Protein AF-A0A259PP44-F1 (afdb_monomer_lite)

Foldseek 3Di:
DDPPDDPPPDPDPPDPDPCPVPDPLVVLLVCLLCLLVVNDDPVVNVSSVVCCVVDVVSVVSSVVNNVVVVVVCVVDPDDDDPVVVVVVVVVCVVVPDDPDD

Sequence (101 aa):
MTHLQPDDEARPELDQQPHVEDDPCAAAVERLWSYVDHELEVSEADELREHLAECTPCLEEYGIDVVLKTVVRRGCQESAPETLRVRIHQALLRGGAEPQA

Secondary structure (DSSP, 8-state):
--------------------TT-HHHHHHHHHHHHHHT-S-HHHHHHHHHHHHH-HHHHHHHHHHHHHHHHHHHHS--PPPHHHHHHHHHHHHHS-PPP--

Radius of gyration: 21.09 Å; chains: 1; bounding box: 44×36×63 Å

Structure (mmCIF, N/CA/C/O backbone):
data_AF-A0A259PP44-F1
#
_entry.id   AF-A0A259PP44-F1
#
loop_
_atom_site.group_PDB
_atom_site.id
_atom_site.type_symbol
_atom_site.label_atom_id
_atom_site.label_alt_id
_atom_site.label_comp_id
_atom_site.label_asym_id
_atom_site.label_entity_id
_atom_site.label_seq_id
_atom_site.pdbx_PDB_ins_code
_atom_site.Cartn_x
_atom_site.Cartn_y
_atom_site.Cartn_z
_atom_site.occupancy
_atom_site.B_iso_or_equiv
_atom_site.auth_seq_id
_atom_site.auth_comp_id
_atom_site.auth_asym_id
_atom_site.auth_atom_id
_atom_site.pdbx_PDB_model_num
ATOM 1 N N . MET A 1 1 ? 23.952 -2.424 46.224 1.00 43.28 1 MET A N 1
ATOM 2 C CA . MET A 1 1 ? 22.608 -3.027 46.129 1.00 43.28 1 MET A CA 1
ATOM 3 C C . MET A 1 1 ? 21.863 -2.223 45.080 1.00 43.28 1 MET A C 1
ATOM 5 O O . MET A 1 1 ? 21.638 -1.044 45.293 1.00 43.28 1 MET A O 1
ATOM 9 N N . THR A 1 2 ? 21.720 -2.848 43.912 1.00 45.59 2 THR A N 1
ATOM 10 C CA . THR A 1 2 ? 21.157 -2.384 42.630 1.00 45.59 2 THR A CA 1
ATOM 11 C C . THR A 1 2 ? 21.483 -0.951 42.209 1.00 45.59 2 THR A C 1
ATOM 13 O O . THR A 1 2 ? 20.665 -0.043 42.299 1.00 45.59 2 THR A O 1
ATOM 16 N N . HIS A 1 3 ? 22.694 -0.780 41.680 1.00 57.06 3 HIS A N 1
ATOM 17 C CA . HIS A 1 3 ? 22.989 0.306 40.754 1.00 57.06 3 HIS A CA 1
ATOM 18 C C . HIS A 1 3 ? 22.340 -0.077 39.414 1.00 57.06 3 HIS A C 1
ATOM 20 O O . HIS A 1 3 ? 22.898 -0.881 38.674 1.00 57.06 3 HIS A O 1
ATOM 26 N N . LEU A 1 4 ? 21.124 0.406 39.152 1.00 52.66 4 LEU A N 1
ATOM 27 C CA . LEU A 1 4 ? 20.496 0.284 37.837 1.00 52.66 4 LEU A CA 1
ATOM 28 C C . LEU A 1 4 ? 21.215 1.291 36.930 1.00 52.66 4 LEU A C 1
ATOM 30 O O . LEU A 1 4 ? 20.955 2.492 36.993 1.00 52.66 4 LEU A O 1
ATOM 34 N N . GLN A 1 5 ? 22.235 0.825 36.208 1.00 48.50 5 GLN A N 1
ATOM 35 C CA . GLN A 1 5 ? 22.791 1.586 35.093 1.00 48.50 5 GLN A CA 1
ATOM 36 C C . GLN A 1 5 ? 21.703 1.713 34.015 1.00 48.50 5 GLN A C 1
ATOM 38 O O . GLN A 1 5 ? 20.907 0.788 33.868 1.00 48.50 5 GLN A O 1
ATOM 43 N N . PRO A 1 6 ? 21.624 2.867 33.336 1.00 43.84 6 PRO A N 1
ATOM 44 C CA . PRO A 1 6 ? 20.572 3.157 32.374 1.00 43.84 6 PRO A CA 1
ATOM 45 C C . PRO A 1 6 ? 20.662 2.183 31.199 1.00 43.84 6 PRO A C 1
ATOM 47 O O . PRO A 1 6 ? 21.751 1.968 30.668 1.00 43.84 6 PRO A O 1
ATOM 50 N N . ASP A 1 7 ? 19.519 1.638 30.789 1.00 47.44 7 ASP A N 1
ATOM 51 C CA . ASP A 1 7 ? 19.326 0.934 29.519 1.00 47.44 7 ASP A CA 1
ATOM 52 C C . ASP A 1 7 ? 19.426 1.939 28.345 1.00 47.44 7 ASP A C 1
ATOM 54 O O . ASP A 1 7 ? 18.467 2.195 27.623 1.00 47.44 7 ASP A O 1
ATOM 58 N N . ASP A 1 8 ? 20.601 2.555 28.198 1.00 50.38 8 ASP A N 1
ATOM 59 C CA . ASP A 1 8 ? 21.039 3.375 27.058 1.00 50.38 8 ASP A CA 1
ATOM 60 C C . ASP A 1 8 ? 21.844 2.494 26.077 1.00 50.38 8 ASP A C 1
ATOM 62 O O . ASP A 1 8 ? 22.819 2.907 25.454 1.00 50.38 8 ASP A O 1
ATOM 66 N N . GLU A 1 9 ? 21.468 1.216 25.970 1.00 44.91 9 GLU A N 1
ATOM 67 C CA . GLU A 1 9 ? 21.982 0.313 24.944 1.00 44.91 9 GLU A CA 1
ATOM 68 C C . GLU A 1 9 ? 21.154 0.521 23.676 1.00 44.91 9 GLU A C 1
ATOM 70 O O . GLU A 1 9 ? 20.126 -0.115 23.460 1.00 44.91 9 GLU A O 1
ATOM 75 N N . ALA A 1 10 ? 21.600 1.513 22.898 1.00 52.25 10 ALA A N 1
ATOM 76 C CA . ALA A 1 10 ? 21.427 1.667 21.459 1.00 52.25 10 ALA A CA 1
ATOM 77 C C . ALA A 1 10 ? 20.1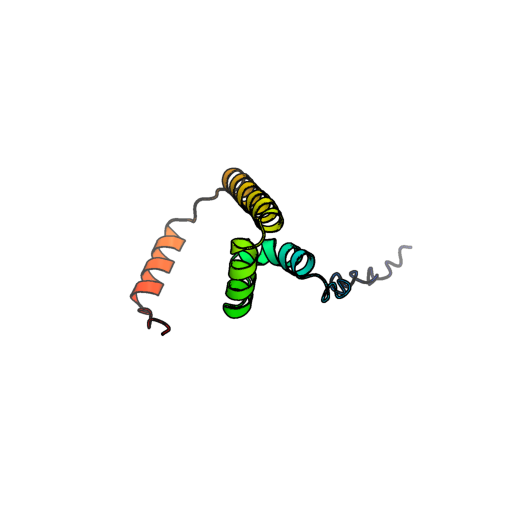78 0.985 20.876 1.00 52.25 10 ALA A C 1
ATOM 79 O O . ALA A 1 10 ? 20.197 -0.196 20.522 1.00 52.25 10 ALA A O 1
ATOM 80 N N . ARG A 1 11 ? 19.106 1.766 20.669 1.00 51.84 11 ARG A N 1
ATOM 81 C CA . ARG A 1 11 ? 18.108 1.402 19.654 1.00 51.84 11 ARG A CA 1
ATOM 82 C C . ARG A 1 11 ? 18.893 1.088 18.376 1.00 51.84 11 ARG A C 1
ATOM 84 O O . ARG A 1 11 ? 19.614 1.980 17.930 1.00 51.84 11 ARG A O 1
ATOM 91 N N . PRO A 1 12 ? 18.804 -0.125 17.808 1.00 48.94 12 PRO A N 1
ATOM 92 C CA . PRO A 1 12 ? 19.469 -0.388 16.547 1.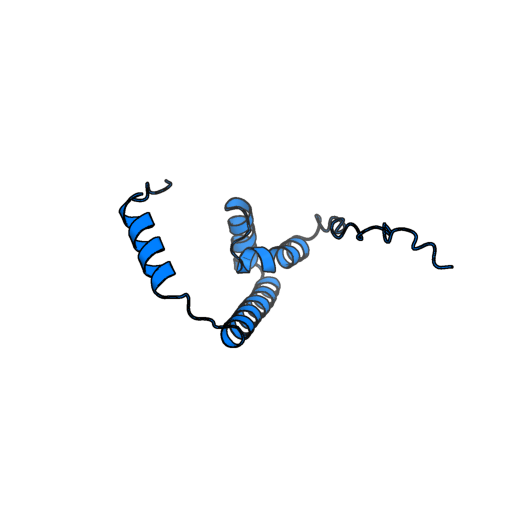00 48.94 12 PRO A CA 1
ATOM 93 C C . PRO A 1 12 ? 18.897 0.614 15.545 1.00 48.94 12 PRO A C 1
ATOM 95 O O . PRO A 1 12 ? 17.675 0.741 15.422 1.00 48.94 12 PRO A O 1
ATOM 98 N N . GLU A 1 13 ? 19.777 1.389 14.916 1.00 48.53 13 GLU A N 1
ATOM 99 C CA . GLU A 1 13 ? 19.439 2.236 13.778 1.00 48.53 13 GLU A CA 1
ATOM 100 C C . GLU A 1 13 ? 18.882 1.303 12.698 1.00 48.53 13 GLU A C 1
ATOM 102 O O . GLU A 1 13 ? 19.623 0.625 11.995 1.00 48.53 13 GLU A O 1
ATOM 107 N N . LEU A 1 14 ? 17.556 1.182 12.644 1.00 56.53 14 LEU A N 1
ATOM 108 C CA . LEU A 1 14 ? 16.825 0.256 11.776 1.00 56.53 14 LEU A CA 1
ATOM 109 C C . LEU A 1 14 ? 16.809 0.697 10.307 1.00 56.53 14 LEU A C 1
ATOM 111 O O . LEU A 1 14 ? 15.945 0.258 9.561 1.00 56.53 14 LEU A O 1
ATOM 115 N N . ASP A 1 15 ? 17.728 1.563 9.888 1.00 53.28 15 ASP A N 1
ATOM 116 C CA . ASP A 1 15 ? 17.616 2.203 8.583 1.00 53.28 15 ASP A CA 1
ATOM 117 C C . ASP A 1 15 ? 18.968 2.526 7.951 1.00 53.28 15 ASP A C 1
ATOM 119 O O . ASP A 1 15 ? 19.330 3.668 7.686 1.00 53.28 15 ASP A O 1
ATOM 123 N N . GLN A 1 16 ? 19.755 1.478 7.735 1.00 51.06 16 GLN A N 1
ATOM 124 C CA . GLN A 1 16 ? 20.754 1.480 6.671 1.00 51.06 16 GLN A CA 1
ATOM 125 C C . GLN A 1 16 ? 20.522 0.217 5.851 1.00 51.06 16 GLN A C 1
ATOM 127 O O . GLN A 1 16 ? 21.303 -0.737 5.902 1.00 51.06 16 GLN A O 1
ATOM 132 N N . GLN A 1 17 ? 19.376 0.174 5.165 1.00 55.94 17 GLN A N 1
ATOM 133 C CA . GLN A 1 17 ? 19.148 -0.845 4.151 1.00 55.94 17 GLN A CA 1
ATOM 134 C C . GLN A 1 17 ? 20.220 -0.657 3.064 1.00 55.94 17 GLN A C 1
ATOM 136 O O . GLN A 1 17 ? 20.410 0.460 2.579 1.00 55.94 17 GLN A O 1
ATOM 141 N N . PRO A 1 18 ? 21.006 -1.699 2.744 1.00 49.88 18 PRO A N 1
ATOM 142 C CA . PRO A 1 18 ? 22.067 -1.593 1.757 1.00 49.88 18 PRO A CA 1
ATOM 143 C C . PRO A 1 18 ? 21.438 -1.204 0.422 1.00 49.88 18 PRO A C 1
ATOM 145 O O . PRO A 1 18 ? 20.488 -1.846 -0.003 1.00 49.88 18 PRO A O 1
ATOM 148 N N . HIS A 1 19 ? 21.967 -0.159 -0.210 1.00 51.00 19 HIS A N 1
ATOM 149 C CA . HIS A 1 19 ? 21.514 0.376 -1.491 1.00 51.00 19 HIS A CA 1
ATOM 150 C C . HIS A 1 19 ? 21.434 -0.727 -2.563 1.00 51.00 19 HIS A C 1
ATOM 152 O O . HIS A 1 19 ? 22.421 -1.012 -3.243 1.00 51.00 19 HIS A O 1
ATOM 158 N N . VAL A 1 20 ? 20.262 -1.352 -2.727 1.00 54.47 20 VAL A N 1
ATOM 159 C CA . VAL A 1 20 ? 19.936 -2.253 -3.845 1.00 54.47 20 VAL A CA 1
ATOM 160 C C . VAL A 1 20 ? 19.545 -1.409 -5.066 1.00 54.47 20 VAL A C 1
ATOM 162 O O . VAL A 1 20 ? 18.538 -1.639 -5.724 1.00 54.47 20 VAL A O 1
ATOM 165 N N . GLU A 1 21 ? 20.318 -0.360 -5.350 1.00 55.34 21 GLU A N 1
ATOM 166 C CA . GLU A 1 21 ? 19.957 0.653 -6.352 1.00 55.34 21 GLU A CA 1
ATOM 167 C C . GLU A 1 21 ? 20.151 0.164 -7.798 1.00 55.34 21 GLU A C 1
ATOM 169 O O . GLU A 1 21 ? 19.661 0.797 -8.730 1.00 55.34 21 GLU A O 1
ATOM 174 N N . ASP A 1 22 ? 20.806 -0.986 -7.996 1.00 66.50 22 ASP A N 1
ATOM 175 C CA . ASP A 1 22 ? 21.118 -1.520 -9.327 1.00 66.50 22 ASP A CA 1
ATOM 176 C C . ASP A 1 22 ? 20.085 -2.535 -9.869 1.00 66.50 22 ASP A C 1
ATOM 178 O O . ASP A 1 22 ? 20.155 -2.891 -11.048 1.00 66.50 22 ASP A O 1
ATOM 182 N N . ASP A 1 23 ? 19.119 -3.003 -9.060 1.00 88.31 23 ASP A N 1
ATOM 183 C CA . ASP A 1 23 ? 18.038 -3.895 -9.517 1.00 88.31 23 ASP A CA 1
ATOM 184 C C . ASP A 1 23 ? 16.659 -3.218 -9.380 1.00 88.31 23 ASP A C 1
ATOM 186 O O . ASP A 1 23 ? 16.156 -3.061 -8.261 1.00 88.31 23 ASP A O 1
ATOM 190 N N . PRO A 1 24 ? 15.995 -2.857 -10.497 1.00 89.25 24 PRO A N 1
ATOM 191 C CA . PRO A 1 24 ? 14.694 -2.198 -10.452 1.00 89.25 24 PRO A CA 1
ATOM 192 C C . PRO A 1 24 ? 13.605 -3.060 -9.800 1.00 89.25 24 PRO A C 1
ATOM 194 O O . PRO A 1 24 ? 12.679 -2.505 -9.216 1.00 89.25 24 PRO A O 1
ATOM 197 N N . CYS A 1 25 ? 13.702 -4.394 -9.862 1.00 95.69 25 CYS A N 1
ATOM 198 C CA . CYS A 1 25 ? 12.728 -5.277 -9.218 1.00 95.69 25 CYS A CA 1
ATOM 199 C C . CYS A 1 25 ? 12.907 -5.278 -7.698 1.00 95.69 25 CYS A C 1
ATOM 201 O O . CYS A 1 25 ? 11.922 -5.244 -6.963 1.00 95.69 25 CYS A O 1
ATOM 203 N N . ALA A 1 26 ? 14.150 -5.281 -7.215 1.00 94.00 26 ALA A N 1
ATOM 204 C CA . ALA A 1 26 ? 14.426 -5.214 -5.784 1.00 94.00 26 ALA A CA 1
ATOM 205 C C . ALA A 1 26 ? 13.957 -3.878 -5.191 1.00 94.00 26 ALA A C 1
ATOM 207 O O . ALA A 1 26 ? 13.217 -3.870 -4.208 1.00 94.00 26 ALA A O 1
ATOM 208 N N . ALA A 1 27 ? 14.279 -2.767 -5.862 1.00 92.44 27 ALA A N 1
ATOM 209 C CA . ALA A 1 27 ? 13.804 -1.443 -5.471 1.00 92.44 27 ALA A CA 1
ATOM 210 C C . ALA A 1 27 ? 12.266 -1.328 -5.530 1.00 92.44 27 ALA A C 1
ATOM 212 O O . ALA A 1 27 ? 11.662 -0.616 -4.728 1.00 92.44 27 ALA A O 1
ATOM 213 N N . ALA A 1 28 ? 11.608 -2.021 -6.467 1.00 95.69 28 ALA A N 1
ATOM 214 C CA . ALA A 1 28 ? 10.151 -2.078 -6.524 1.00 95.69 28 ALA A CA 1
ATOM 215 C C . ALA A 1 28 ? 9.563 -2.830 -5.322 1.00 95.69 28 ALA A C 1
ATOM 217 O O . ALA A 1 28 ? 8.658 -2.310 -4.670 1.00 95.69 28 ALA A O 1
ATOM 218 N N . VAL A 1 29 ? 10.099 -4.014 -5.002 1.00 95.81 29 VAL A N 1
ATOM 219 C CA . VAL A 1 29 ? 9.644 -4.856 -3.882 1.00 95.81 29 VAL A CA 1
ATOM 220 C C . VAL A 1 29 ? 9.798 -4.144 -2.537 1.00 95.81 29 VAL A C 1
ATOM 222 O O . VAL A 1 29 ? 8.885 -4.199 -1.716 1.00 95.81 29 VAL A O 1
ATOM 225 N N . GLU A 1 30 ? 10.894 -3.413 -2.323 1.00 94.69 30 GLU A N 1
ATOM 226 C CA . GLU A 1 30 ? 11.106 -2.628 -1.096 1.00 94.69 30 GLU A CA 1
ATOM 227 C C . GLU A 1 30 ? 10.035 -1.546 -0.886 1.00 94.69 30 GLU A C 1
ATOM 229 O O . GLU A 1 30 ? 9.655 -1.259 0.249 1.00 94.69 30 GLU A O 1
ATOM 234 N N . ARG A 1 31 ? 9.493 -0.984 -1.973 1.00 96.31 31 ARG A N 1
ATOM 235 C CA . ARG A 1 31 ? 8.493 0.094 -1.928 1.00 96.31 31 ARG A CA 1
ATOM 236 C C . ARG A 1 31 ? 7.041 -0.387 -1.918 1.00 96.31 31 ARG A C 1
ATOM 238 O O . ARG A 1 31 ? 6.142 0.436 -1.734 1.00 96.31 31 ARG A O 1
ATOM 245 N N . LEU A 1 32 ? 6.774 -1.684 -2.105 1.00 97.12 32 LEU A N 1
ATOM 246 C CA . LEU A 1 32 ? 5.405 -2.208 -2.241 1.00 97.12 32 LEU A CA 1
ATOM 247 C C . LEU A 1 32 ? 4.521 -1.913 -1.024 1.00 97.12 32 LEU A C 1
ATOM 249 O O . LEU A 1 32 ? 3.367 -1.522 -1.195 1.00 97.12 32 LEU A O 1
ATOM 253 N N . TRP A 1 33 ? 5.057 -2.026 0.190 1.00 95.62 33 TRP A N 1
ATOM 254 C CA . TRP A 1 33 ? 4.307 -1.762 1.422 1.00 95.62 33 TRP A CA 1
ATOM 255 C C . TRP A 1 33 ? 3.839 -0.313 1.515 1.00 95.62 33 TRP A C 1
ATOM 257 O O . TRP A 1 33 ? 2.641 -0.055 1.648 1.00 95.62 33 TRP A O 1
ATOM 267 N N . SER A 1 34 ? 4.764 0.632 1.343 1.00 96.88 34 SER A N 1
ATOM 268 C CA . SER A 1 34 ? 4.455 2.063 1.320 1.00 96.88 34 SER A CA 1
ATOM 269 C C . SER A 1 34 ? 3.501 2.412 0.179 1.00 96.88 34 SER A C 1
ATOM 271 O O . SER A 1 34 ? 2.594 3.224 0.349 1.00 96.88 34 SER A O 1
ATOM 273 N N . TYR A 1 35 ? 3.630 1.759 -0.978 1.00 97.62 35 TYR A N 1
ATOM 274 C CA . TYR A 1 35 ? 2.694 1.940 -2.085 1.00 97.62 35 TYR A CA 1
ATOM 275 C C . TYR A 1 35 ? 1.278 1.466 -1.745 1.00 97.62 35 TYR A C 1
ATOM 277 O O . TYR A 1 35 ? 0.303 2.180 -1.987 1.00 97.62 35 TYR A O 1
ATOM 285 N N . VAL A 1 36 ? 1.157 0.278 -1.149 1.00 97.06 36 VAL A N 1
ATOM 286 C CA . VAL A 1 36 ? -0.113 -0.299 -0.693 1.00 97.06 36 VAL A CA 1
ATOM 287 C C . VAL A 1 36 ? -0.764 0.579 0.379 1.00 97.06 36 VAL A C 1
ATOM 289 O O . VAL A 1 36 ? -1.997 0.677 0.423 1.00 97.06 36 VAL A O 1
ATOM 292 N N . ASP A 1 37 ? 0.031 1.230 1.227 1.00 95.88 37 ASP A N 1
ATOM 293 C CA . ASP A 1 37 ? -0.419 2.158 2.269 1.00 95.88 37 ASP A CA 1
ATOM 294 C C . ASP A 1 37 ? -0.628 3.604 1.795 1.00 95.88 37 ASP A C 1
ATOM 296 O O . ASP A 1 37 ? -1.211 4.397 2.533 1.00 95.88 37 ASP A O 1
ATOM 300 N N . HIS A 1 38 ? -0.326 3.905 0.527 1.00 96.19 38 HIS A N 1
ATOM 301 C CA . HIS A 1 38 ? -0.390 5.249 -0.061 1.00 96.19 38 HIS A CA 1
ATOM 302 C C . HIS A 1 38 ? 0.525 6.264 0.643 1.00 96.19 38 HIS A C 1
ATOM 304 O O . HIS A 1 38 ? 0.163 7.426 0.812 1.00 96.19 38 HIS A O 1
ATOM 310 N N . GLU A 1 39 ? 1.709 5.809 1.044 1.00 97.81 39 GLU A N 1
ATOM 311 C CA . GLU A 1 39 ? 2.725 6.588 1.762 1.00 97.81 39 GLU A CA 1
ATOM 312 C C . GLU A 1 39 ? 3.885 7.045 0.864 1.00 97.81 39 GLU A C 1
ATOM 314 O O . GLU A 1 39 ? 4.788 7.724 1.339 1.00 97.81 39 GLU A O 1
ATOM 319 N N . LEU A 1 40 ? 3.870 6.681 -0.421 1.00 96.19 40 LEU A N 1
ATOM 320 C CA . LEU A 1 40 ? 4.842 7.168 -1.401 1.00 96.19 40 LEU A CA 1
ATOM 321 C C . LEU A 1 40 ? 4.469 8.556 -1.924 1.00 96.19 40 LEU A C 1
ATOM 323 O O . LEU A 1 40 ? 3.285 8.874 -2.080 1.00 96.19 40 LEU A O 1
ATOM 327 N N . GLU A 1 41 ? 5.484 9.339 -2.287 1.00 97.00 41 GLU A N 1
ATOM 328 C CA . GLU A 1 41 ? 5.278 10.558 -3.060 1.00 97.00 41 GLU A CA 1
ATOM 329 C C . GLU A 1 41 ? 4.687 10.221 -4.438 1.00 97.00 41 GLU A C 1
ATOM 331 O O . GLU A 1 41 ? 4.854 9.120 -4.971 1.00 97.00 41 GLU A O 1
ATOM 336 N N . VAL A 1 42 ? 3.994 11.186 -5.052 1.00 96.06 42 VAL A N 1
ATOM 337 C CA . VAL A 1 42 ? 3.270 10.961 -6.320 1.00 96.06 42 VAL A CA 1
ATOM 338 C C . VAL A 1 42 ? 4.195 10.425 -7.416 1.00 96.06 42 VAL A C 1
ATOM 340 O O . VAL A 1 42 ? 3.838 9.469 -8.099 1.00 96.06 42 VAL A O 1
ATOM 343 N N . SER A 1 43 ? 5.399 10.987 -7.547 1.00 96.38 43 SER A N 1
ATOM 344 C CA . SER A 1 43 ? 6.383 10.546 -8.541 1.00 96.38 43 SER A CA 1
ATOM 345 C C . SER A 1 43 ? 6.853 9.109 -8.313 1.00 96.38 43 SER A C 1
ATOM 347 O O . SER A 1 43 ? 6.920 8.331 -9.257 1.00 96.38 43 SER A O 1
ATOM 349 N N . GLU A 1 44 ? 7.119 8.727 -7.063 1.00 95.62 44 GLU A N 1
ATOM 350 C CA . GLU A 1 44 ? 7.576 7.375 -6.712 1.00 95.62 44 GLU A CA 1
ATOM 351 C C . GLU A 1 44 ? 6.467 6.340 -6.947 1.00 95.62 44 GLU A C 1
ATOM 353 O O . GLU A 1 44 ? 6.707 5.235 -7.437 1.00 95.62 44 GLU A O 1
ATOM 358 N N . ALA A 1 45 ? 5.224 6.714 -6.630 1.00 97.50 45 ALA A N 1
ATOM 359 C CA . ALA A 1 45 ? 4.051 5.894 -6.885 1.00 97.50 45 ALA A CA 1
ATOM 360 C C . ALA A 1 45 ? 3.794 5.704 -8.391 1.00 97.50 45 ALA A C 1
ATOM 362 O O . ALA A 1 45 ? 3.305 4.646 -8.799 1.00 97.50 45 ALA A O 1
ATOM 363 N N . ASP A 1 46 ? 4.095 6.714 -9.209 1.00 97.81 46 ASP A N 1
ATOM 364 C CA . ASP A 1 46 ? 3.979 6.649 -10.665 1.00 97.81 46 ASP A CA 1
ATOM 365 C C . ASP A 1 46 ? 5.036 5.728 -11.282 1.00 97.81 46 ASP A C 1
ATOM 367 O O . ASP A 1 46 ? 4.670 4.824 -12.037 1.00 97.81 46 ASP A O 1
ATOM 371 N N . GLU A 1 47 ? 6.302 5.878 -10.889 1.00 96.75 47 GLU A N 1
ATOM 372 C CA . GLU A 1 47 ? 7.408 5.014 -11.325 1.00 96.75 47 GLU A CA 1
ATOM 373 C C . GLU A 1 47 ? 7.160 3.542 -10.968 1.00 96.75 47 GLU A C 1
ATOM 375 O O . GLU A 1 47 ? 7.285 2.647 -11.808 1.00 96.75 47 GLU A O 1
ATOM 380 N N . LEU A 1 48 ? 6.736 3.270 -9.729 1.00 97.44 48 LEU A N 1
ATOM 381 C CA . LEU A 1 48 ? 6.419 1.910 -9.300 1.00 97.44 48 LEU A CA 1
ATOM 382 C C . LEU A 1 48 ? 5.224 1.333 -10.072 1.00 97.44 48 LEU A C 1
ATOM 384 O O . LEU A 1 48 ? 5.219 0.151 -10.412 1.00 97.44 48 LEU A O 1
ATOM 388 N N . ARG A 1 49 ? 4.213 2.151 -10.389 1.00 97.88 49 ARG A N 1
ATOM 389 C CA . ARG A 1 49 ? 3.055 1.700 -11.173 1.00 97.88 49 ARG A CA 1
ATOM 390 C C . ARG A 1 49 ? 3.443 1.322 -12.598 1.00 97.88 49 ARG A C 1
ATOM 392 O O . ARG A 1 49 ? 2.918 0.336 -13.110 1.00 97.88 49 ARG A O 1
ATOM 399 N N . GLU A 1 50 ? 4.331 2.089 -13.222 1.00 97.75 50 GLU A N 1
ATOM 400 C CA . GLU A 1 50 ? 4.886 1.764 -14.537 1.00 97.75 50 GLU A CA 1
ATOM 401 C C . GLU A 1 50 ? 5.638 0.430 -14.486 1.00 97.75 50 GLU A C 1
ATOM 403 O O . GLU A 1 50 ? 5.343 -0.471 -15.270 1.00 97.75 50 GLU A O 1
ATOM 408 N N . HIS A 1 51 ? 6.494 0.235 -13.477 1.00 97.44 51 HIS A N 1
ATOM 409 C CA . HIS A 1 51 ? 7.191 -1.035 -13.278 1.00 97.44 51 HIS A CA 1
ATOM 410 C C . HIS A 1 51 ? 6.224 -2.221 -13.121 1.00 97.44 51 HIS A C 1
ATOM 412 O O . HIS A 1 51 ? 6.374 -3.242 -13.791 1.00 97.44 51 HIS A O 1
ATOM 418 N N . LEU A 1 52 ? 5.196 -2.097 -12.275 1.00 97.94 52 LEU A N 1
ATOM 419 C CA . LEU A 1 52 ? 4.205 -3.158 -12.053 1.00 97.94 52 LEU A CA 1
ATOM 420 C C . LEU A 1 52 ? 3.380 -3.487 -13.306 1.00 97.94 52 LEU A C 1
ATOM 422 O O . LEU A 1 52 ? 2.909 -4.617 -13.444 1.00 97.94 52 LEU A O 1
ATOM 426 N N . ALA A 1 53 ? 3.201 -2.530 -14.220 1.00 97.88 53 ALA A N 1
ATOM 427 C CA . ALA A 1 53 ? 2.504 -2.764 -15.483 1.00 97.88 53 ALA A CA 1
ATOM 428 C C . ALA A 1 53 ? 3.312 -3.652 -16.446 1.00 97.88 53 ALA A C 1
ATOM 430 O O . ALA A 1 53 ? 2.724 -4.357 -17.269 1.00 97.88 53 ALA A O 1
ATOM 431 N N . GLU A 1 54 ? 4.640 -3.640 -16.331 1.00 97.31 54 GLU A N 1
ATOM 432 C CA . GLU A 1 54 ? 5.556 -4.348 -17.233 1.00 97.31 54 GLU A CA 1
ATOM 433 C C . GLU A 1 54 ? 6.201 -5.588 -16.592 1.00 97.31 54 GLU A C 1
ATOM 435 O O . GLU A 1 54 ? 6.664 -6.488 -17.296 1.00 97.31 54 GLU A O 1
ATOM 440 N N . CYS A 1 55 ? 6.192 -5.681 -15.260 1.00 97.94 55 CYS A N 1
ATOM 441 C CA . CYS A 1 55 ? 6.870 -6.717 -14.491 1.00 97.94 55 CYS A CA 1
ATOM 442 C C . CYS A 1 55 ? 5.873 -7.644 -13.777 1.00 97.94 55 CYS A C 1
ATOM 444 O O . CYS A 1 55 ? 5.458 -7.401 -12.643 1.00 97.94 55 CYS A O 1
ATOM 446 N N . THR A 1 56 ? 5.518 -8.760 -14.425 1.00 97.62 56 THR A N 1
ATOM 447 C CA . THR A 1 56 ? 4.650 -9.798 -13.836 1.00 97.62 56 THR A CA 1
ATOM 448 C C . THR A 1 56 ? 5.104 -10.303 -12.458 1.00 97.62 56 THR A C 1
ATOM 450 O O . THR A 1 56 ? 4.243 -10.375 -11.585 1.00 97.62 56 THR A O 1
ATOM 453 N N . PRO A 1 57 ? 6.389 -10.625 -12.194 1.00 97.06 57 PRO A N 1
ATOM 454 C CA . PRO A 1 57 ? 6.772 -11.127 -10.872 1.00 97.06 57 PRO A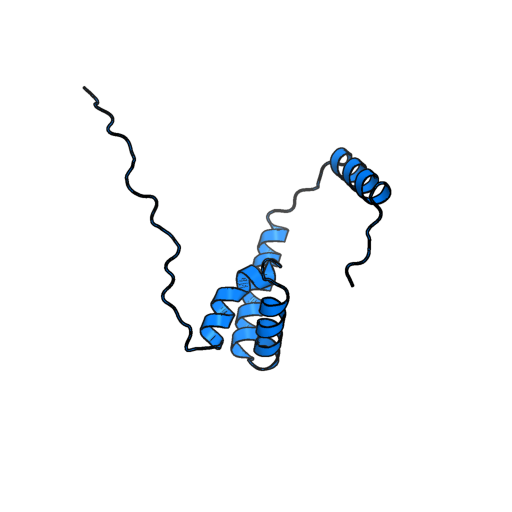 CA 1
ATOM 455 C C . PRO A 1 57 ? 6.564 -10.087 -9.759 1.00 97.06 57 PRO A C 1
ATOM 457 O O . PRO A 1 57 ? 6.052 -10.430 -8.700 1.00 97.06 57 PRO A O 1
ATOM 460 N N . CYS A 1 58 ? 6.856 -8.804 -9.996 1.00 97.69 58 CYS A N 1
ATOM 461 C CA . CYS A 1 58 ? 6.576 -7.761 -9.002 1.00 97.69 58 CYS A CA 1
ATOM 462 C C . CYS A 1 58 ? 5.069 -7.519 -8.819 1.00 97.69 58 CYS A C 1
ATOM 464 O O . CYS A 1 58 ? 4.628 -7.206 -7.714 1.00 97.69 58 CYS A O 1
ATOM 466 N N . LEU A 1 59 ? 4.263 -7.705 -9.871 1.00 97.88 59 LEU A N 1
ATOM 467 C CA . LEU A 1 59 ? 2.803 -7.657 -9.765 1.00 97.88 59 LEU A CA 1
ATOM 468 C C . LEU A 1 59 ? 2.243 -8.807 -8.911 1.00 97.88 59 LEU A C 1
ATOM 470 O O . LEU A 1 59 ? 1.268 -8.610 -8.183 1.00 97.88 59 LEU A O 1
ATOM 474 N N . GLU A 1 60 ? 2.848 -9.994 -8.985 1.00 97.81 60 GLU A N 1
ATOM 475 C CA . GLU A 1 60 ? 2.496 -11.130 -8.128 1.00 97.81 60 GLU A CA 1
ATOM 476 C C . GLU A 1 60 ? 2.799 -10.829 -6.652 1.00 97.81 60 GLU A C 1
ATOM 478 O O . GLU A 1 60 ? 1.910 -11.009 -5.817 1.00 97.81 60 GLU A O 1
ATOM 483 N N . GLU A 1 61 ? 3.982 -10.284 -6.343 1.00 97.62 61 GLU A N 1
ATOM 484 C CA . GLU A 1 61 ? 4.350 -9.846 -4.984 1.00 97.62 61 GLU A CA 1
ATOM 485 C C . GLU A 1 61 ? 3.398 -8.758 -4.456 1.00 97.62 61 GLU A C 1
ATOM 487 O O . GLU A 1 61 ? 2.835 -8.894 -3.369 1.00 97.62 61 GLU A O 1
ATOM 492 N N . TYR A 1 62 ? 3.093 -7.735 -5.265 1.00 98.06 62 TYR A N 1
ATOM 493 C CA . TYR A 1 62 ? 2.091 -6.718 -4.922 1.00 98.06 62 TYR A CA 1
ATOM 494 C C . TYR A 1 62 ? 0.729 -7.338 -4.567 1.00 98.06 62 TYR A C 1
ATOM 496 O O . TYR A 1 62 ? 0.051 -6.913 -3.626 1.00 98.06 62 TYR A O 1
ATOM 504 N N . GLY A 1 63 ? 0.314 -8.372 -5.306 1.00 97.50 63 GLY A N 1
ATOM 505 C CA . GLY A 1 63 ? -0.918 -9.103 -5.030 1.00 97.50 63 GLY A CA 1
ATOM 506 C C . GLY A 1 63 ? -0.941 -9.732 -3.633 1.00 97.50 63 GLY A C 1
ATOM 507 O O . GLY A 1 63 ? -1.989 -9.722 -2.979 1.00 97.50 63 GLY A O 1
ATOM 508 N N . ILE A 1 64 ? 0.198 -10.237 -3.153 1.00 96.94 64 ILE A N 1
ATOM 509 C CA . ILE A 1 64 ? 0.336 -10.810 -1.808 1.00 96.94 64 ILE A CA 1
ATOM 510 C C . ILE A 1 6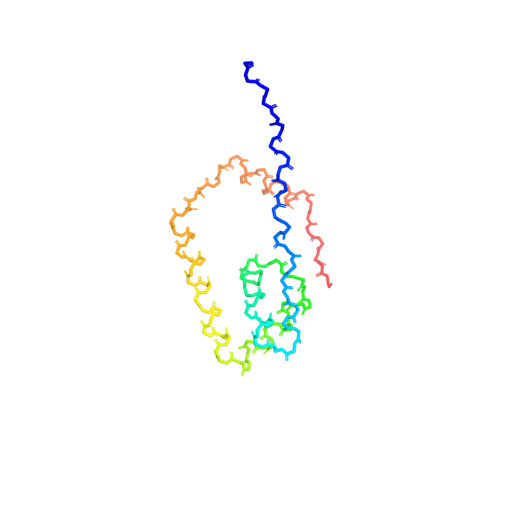4 ? 0.114 -9.726 -0.749 1.00 96.94 64 ILE A C 1
ATOM 512 O O . ILE A 1 64 ? -0.715 -9.921 0.148 1.00 96.94 64 ILE A O 1
ATOM 516 N N . ASP A 1 65 ? 0.762 -8.570 -0.887 1.00 96.56 65 ASP A N 1
ATOM 517 C CA . ASP A 1 65 ? 0.651 -7.462 0.071 1.00 96.56 65 ASP A CA 1
ATOM 518 C C . ASP A 1 65 ? -0.784 -6.920 0.158 1.00 96.56 65 ASP A C 1
ATOM 520 O O . ASP A 1 65 ? -1.326 -6.698 1.249 1.00 96.56 65 ASP A O 1
ATOM 524 N N . VAL A 1 66 ? -1.475 -6.803 -0.981 1.00 97.25 66 VAL A N 1
ATOM 525 C CA . VAL A 1 66 ? -2.895 -6.410 -1.031 1.00 97.25 66 VAL A CA 1
ATOM 526 C C . VAL A 1 66 ? -3.788 -7.423 -0.308 1.00 97.25 66 VAL A C 1
ATOM 528 O O . VAL A 1 66 ? -4.704 -7.046 0.444 1.00 97.25 66 VAL A O 1
ATOM 531 N N . VAL A 1 67 ? -3.550 -8.721 -0.520 1.00 97.31 67 VAL A N 1
ATOM 532 C CA . VAL A 1 67 ? -4.297 -9.786 0.163 1.00 97.31 67 VAL A CA 1
ATOM 533 C C . VAL A 1 67 ? -4.039 -9.726 1.663 1.00 97.31 67 VAL A C 1
ATOM 535 O O . VAL A 1 67 ? -4.993 -9.790 2.446 1.00 97.31 67 VAL A O 1
ATOM 538 N N . LEU A 1 68 ? -2.790 -9.543 2.080 1.00 95.75 68 LEU A N 1
ATOM 539 C CA . LEU A 1 68 ? -2.437 -9.443 3.486 1.00 95.75 68 LEU A CA 1
ATOM 540 C C . LEU A 1 68 ? -3.111 -8.240 4.153 1.00 95.75 68 LEU A C 1
ATOM 542 O O . LEU A 1 68 ? -3.778 -8.412 5.178 1.00 95.75 68 LEU A O 1
ATOM 546 N N . LYS A 1 69 ? -3.041 -7.048 3.547 1.00 93.88 69 LYS A N 1
ATOM 547 C CA . LYS A 1 69 ? -3.745 -5.853 4.040 1.00 93.88 69 LYS A CA 1
ATOM 548 C C . LYS A 1 69 ? -5.247 -6.096 4.171 1.00 93.88 69 LYS A C 1
ATOM 550 O O . LYS A 1 69 ? -5.876 -5.684 5.150 1.00 93.88 69 LYS A O 1
ATOM 555 N N . THR A 1 70 ? -5.835 -6.828 3.225 1.00 93.88 70 THR A N 1
ATOM 556 C CA . THR A 1 70 ? -7.248 -7.224 3.283 1.00 93.88 70 THR A CA 1
ATOM 557 C C . THR A 1 70 ? -7.542 -8.141 4.472 1.00 93.88 70 THR A C 1
ATOM 559 O O . THR A 1 70 ? -8.549 -7.950 5.157 1.00 93.88 70 THR A O 1
ATOM 562 N N . VAL A 1 71 ? -6.685 -9.129 4.736 1.00 95.44 71 VAL A N 1
ATOM 563 C CA . VAL A 1 71 ? -6.824 -10.046 5.878 1.00 95.44 71 VAL A CA 1
ATOM 564 C C . VAL A 1 71 ? -6.714 -9.289 7.201 1.00 95.44 71 VAL A C 1
ATOM 566 O O . VAL A 1 71 ? -7.592 -9.441 8.053 1.00 95.44 71 VAL A O 1
ATOM 569 N N . VAL A 1 72 ? -5.709 -8.422 7.352 1.00 93.94 72 VAL A N 1
ATOM 570 C CA . VAL A 1 72 ? -5.524 -7.593 8.555 1.00 93.94 72 VAL A CA 1
ATOM 571 C C . VAL A 1 72 ? -6.746 -6.709 8.797 1.00 93.94 72 VAL A C 1
ATOM 573 O O . VAL A 1 72 ? -7.303 -6.703 9.895 1.00 93.94 72 VAL A O 1
ATOM 576 N N . ARG A 1 73 ? -7.247 -6.032 7.757 1.00 91.25 73 ARG A N 1
ATOM 577 C CA . ARG A 1 73 ? -8.435 -5.172 7.857 1.00 91.25 73 ARG A CA 1
ATOM 578 C C . ARG A 1 73 ? -9.682 -5.924 8.326 1.00 91.25 73 ARG A C 1
ATOM 580 O O . ARG A 1 73 ? -10.494 -5.349 9.043 1.00 91.25 73 ARG A O 1
ATOM 587 N N . ARG A 1 74 ? -9.850 -7.191 7.930 1.00 89.12 74 ARG A N 1
ATOM 588 C CA . ARG A 1 74 ? -10.965 -8.037 8.398 1.00 89.12 74 ARG A CA 1
ATOM 589 C C . ARG A 1 74 ? -10.831 -8.400 9.877 1.00 89.12 74 ARG A C 1
ATOM 591 O O . ARG A 1 74 ? -11.846 -8.488 10.559 1.00 89.12 74 ARG A O 1
ATOM 598 N N . GLY A 1 75 ? -9.609 -8.628 10.357 1.00 90.19 75 GLY A N 1
ATOM 599 C CA . GLY A 1 75 ? -9.338 -8.967 11.757 1.00 90.19 75 GLY A CA 1
ATOM 600 C C . GLY A 1 75 ? -9.428 -7.773 12.713 1.00 90.19 75 GLY A C 1
ATOM 601 O O . GLY A 1 75 ? -9.834 -7.942 13.859 1.00 90.19 75 GLY A O 1
ATOM 602 N N . CYS A 1 76 ? -9.099 -6.571 12.236 1.00 86.25 76 CYS A N 1
ATOM 603 C CA . CYS A 1 76 ? -8.960 -5.364 13.055 1.00 86.25 76 CYS A CA 1
ATOM 604 C C . CYS A 1 76 ? -9.974 -4.273 12.673 1.00 86.25 76 CYS A C 1
ATOM 606 O O . CYS A 1 76 ? -9.610 -3.115 12.476 1.00 86.25 76 CYS A O 1
ATOM 608 N N . GLN A 1 77 ? -11.252 -4.631 12.520 1.00 82.38 77 GLN A N 1
ATOM 609 C CA . GLN A 1 77 ? -12.278 -3.670 12.117 1.00 82.38 77 GLN A CA 1
ATOM 610 C C . GLN A 1 77 ? -12.967 -3.034 13.330 1.00 82.38 77 GLN A C 1
ATOM 612 O O . GLN A 1 77 ? -13.829 -3.642 13.962 1.00 82.38 77 GLN A O 1
ATOM 617 N N . GLU A 1 78 ? -12.622 -1.781 13.629 1.00 85.38 78 GLU A N 1
ATOM 618 C CA . GLU A 1 78 ? -13.313 -0.958 14.624 1.00 85.38 78 GLU A CA 1
ATOM 619 C C . GLU A 1 78 ? -14.168 0.132 13.965 1.00 85.38 78 GLU A C 1
ATOM 621 O O . GLU A 1 78 ? -13.848 0.678 12.907 1.00 85.38 78 GLU A O 1
ATOM 626 N N . SER A 1 79 ? -15.312 0.430 14.578 1.00 86.06 79 SER A N 1
ATOM 627 C CA . SER A 1 79 ? -16.232 1.447 14.079 1.00 86.06 79 SER A CA 1
ATOM 628 C C . SER A 1 79 ? -15.930 2.770 14.768 1.00 86.06 79 SER A C 1
ATOM 630 O O . SER A 1 79 ? -16.058 2.873 15.988 1.00 86.06 79 SER A O 1
ATOM 632 N N . ALA A 1 80 ? -15.558 3.792 13.991 1.00 88.12 80 ALA A N 1
ATOM 633 C CA . ALA A 1 80 ? -15.330 5.127 14.537 1.00 88.12 80 ALA A CA 1
ATOM 634 C C . ALA A 1 80 ? -16.577 5.620 15.306 1.00 88.12 80 ALA A C 1
ATOM 636 O O . ALA A 1 80 ? -17.688 5.491 14.779 1.00 88.12 80 ALA A O 1
ATOM 637 N N . PRO A 1 81 ? -16.429 6.213 16.506 1.00 93.94 81 PRO A N 1
ATOM 638 C CA . PRO A 1 81 ? -17.556 6.755 17.258 1.00 93.94 81 PRO A CA 1
ATOM 639 C C . PRO A 1 81 ? -18.336 7.798 16.452 1.00 93.94 81 PRO A C 1
ATOM 641 O O . PRO A 1 81 ? -17.749 8.637 15.767 1.00 93.94 81 PRO A O 1
ATOM 644 N N . GLU A 1 82 ? -19.663 7.797 16.582 1.00 95.06 82 GLU A N 1
ATOM 645 C CA . GLU A 1 82 ? -20.540 8.700 15.820 1.00 95.06 82 GLU A CA 1
ATOM 646 C C . GLU A 1 82 ? -20.198 10.181 16.045 1.00 95.06 82 GLU A C 1
ATOM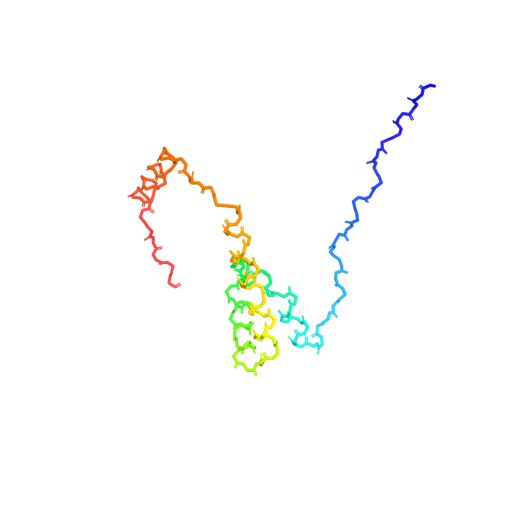 648 O O . GLU A 1 82 ? -20.194 10.990 15.118 1.00 95.06 82 GLU A O 1
ATOM 653 N N . THR A 1 83 ? -19.803 10.530 17.269 1.00 95.38 83 THR A N 1
ATOM 654 C CA . THR A 1 83 ? -19.369 11.886 17.624 1.00 95.38 83 THR A CA 1
ATOM 655 C C . THR A 1 83 ? -18.162 12.350 16.808 1.00 95.38 83 THR A C 1
ATOM 657 O O . THR A 1 83 ? -18.086 13.526 16.447 1.00 95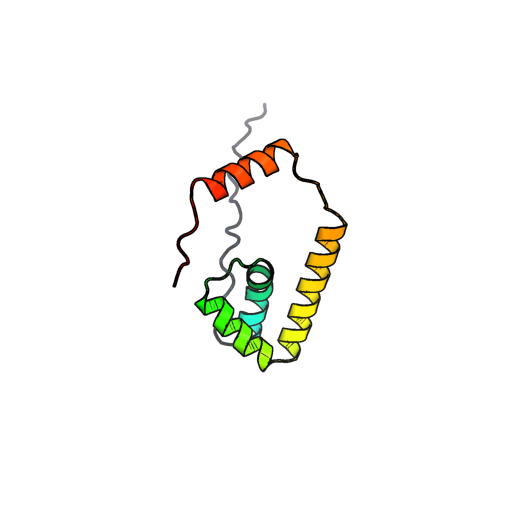.38 83 THR A O 1
ATOM 660 N N . LEU A 1 84 ? -17.229 11.448 16.482 1.00 94.50 84 LEU A N 1
ATOM 661 C CA . LEU A 1 84 ? -16.073 11.760 15.646 1.00 94.50 84 LEU A CA 1
ATOM 662 C C . LEU A 1 84 ? -16.499 11.987 14.193 1.00 94.50 84 LEU A C 1
ATOM 664 O O . LEU A 1 84 ? -16.081 12.974 13.592 1.00 94.50 84 LEU A O 1
ATOM 668 N N . ARG A 1 85 ? -17.384 11.138 13.655 1.00 94.00 85 ARG A N 1
ATOM 669 C CA . ARG A 1 85 ? -17.904 11.289 12.284 1.00 94.00 85 ARG A CA 1
ATOM 670 C C . ARG A 1 85 ? -18.589 12.633 12.089 1.00 94.00 85 ARG A C 1
ATOM 672 O O . ARG A 1 85 ? -18.254 13.357 11.155 1.00 94.00 85 ARG A O 1
ATOM 679 N N . VAL A 1 86 ? -19.487 13.005 13.004 1.00 95.88 86 VAL A N 1
ATOM 680 C CA . VAL A 1 86 ? -20.191 14.296 12.963 1.00 95.88 86 VAL A CA 1
ATOM 681 C C . VAL A 1 86 ? -19.200 15.463 12.962 1.00 95.88 86 VAL A C 1
ATOM 683 O O . VAL A 1 86 ? -19.339 16.385 12.158 1.00 95.88 86 VAL A O 1
ATOM 686 N N . ARG A 1 87 ? -18.169 15.420 13.817 1.00 95.31 87 ARG A N 1
ATOM 687 C CA . ARG A 1 87 ? -17.130 16.463 13.873 1.00 95.31 87 ARG A CA 1
ATOM 688 C C . ARG A 1 87 ? -16.338 16.568 12.568 1.00 95.31 87 ARG A C 1
ATOM 690 O O . ARG A 1 87 ? -16.110 17.683 12.107 1.00 95.31 87 ARG A O 1
ATOM 697 N N . ILE A 1 88 ? -15.951 15.439 11.970 1.00 94.31 88 ILE A N 1
ATOM 698 C CA . ILE A 1 88 ? -15.225 15.402 10.690 1.00 94.31 88 ILE A CA 1
ATOM 699 C C . ILE A 1 88 ? -16.086 15.990 9.569 1.00 94.31 88 ILE A C 1
ATOM 701 O O . ILE A 1 88 ? -15.636 16.890 8.865 1.00 94.31 88 ILE A O 1
ATOM 705 N N . HIS A 1 89 ? -17.343 15.556 9.445 1.00 94.69 89 HIS A N 1
ATOM 706 C CA . HIS A 1 89 ? -18.265 16.107 8.450 1.00 94.69 89 HIS A CA 1
ATOM 707 C C . HIS A 1 89 ? -18.432 17.621 8.602 1.00 94.69 89 HIS A C 1
ATOM 709 O O . HIS A 1 89 ? -18.364 18.354 7.619 1.00 94.69 89 HIS A O 1
ATOM 715 N N . GLN A 1 90 ? -18.596 18.115 9.832 1.00 95.31 90 GLN A N 1
ATOM 716 C CA . GLN A 1 90 ? -18.677 19.553 10.082 1.00 95.31 90 GLN A CA 1
ATOM 717 C C . GLN A 1 90 ? -17.391 20.293 9.696 1.00 95.31 90 GLN A C 1
ATOM 719 O O . GLN A 1 90 ? -17.483 21.406 9.187 1.00 95.31 90 GLN A O 1
ATOM 724 N N . ALA A 1 91 ? -16.212 19.710 9.928 1.00 93.06 91 ALA A N 1
ATOM 725 C CA . ALA A 1 91 ? -14.939 20.312 9.537 1.00 93.06 91 ALA A CA 1
ATOM 726 C C . ALA A 1 91 ? -14.802 20.410 8.008 1.00 93.06 91 ALA A C 1
ATOM 728 O O . ALA A 1 91 ? -14.495 21.487 7.502 1.00 93.06 91 ALA A O 1
ATOM 729 N N . LEU A 1 92 ? -15.126 19.337 7.278 1.00 93.56 92 LEU A N 1
ATOM 730 C CA . LEU A 1 92 ? -15.093 19.316 5.809 1.00 93.56 92 LEU A CA 1
ATOM 731 C C . LEU A 1 92 ? -16.059 20.336 5.189 1.00 93.56 92 LEU A C 1
ATOM 733 O O . LEU A 1 92 ? -15.715 21.009 4.224 1.00 93.56 92 LEU A O 1
ATOM 737 N N . LEU A 1 93 ? -17.252 20.500 5.770 1.00 91.94 93 LEU A N 1
ATOM 738 C CA . LEU A 1 93 ? -18.236 21.483 5.304 1.00 91.94 93 LEU A CA 1
ATOM 739 C C . LEU A 1 93 ? -17.826 22.935 5.594 1.00 91.94 93 LEU A C 1
ATOM 741 O O . LEU A 1 93 ? -18.256 23.844 4.889 1.00 91.94 93 LEU A O 1
ATOM 745 N N . ARG A 1 94 ? -17.021 23.172 6.637 1.00 84.25 94 ARG A N 1
ATOM 746 C CA . ARG A 1 94 ? -16.523 24.511 6.997 1.00 84.25 94 ARG A CA 1
ATOM 747 C C . ARG A 1 94 ? -15.295 24.925 6.191 1.00 84.25 94 ARG A C 1
ATOM 749 O O . ARG A 1 94 ? -15.107 26.117 5.981 1.00 84.25 94 ARG A O 1
ATOM 756 N N . GLY A 1 95 ? -14.465 23.968 5.786 1.00 70.88 95 GLY A N 1
ATOM 757 C CA . GLY A 1 95 ? -13.196 24.203 5.096 1.00 70.88 95 GLY A CA 1
ATOM 758 C C . GLY A 1 95 ? -13.195 23.736 3.646 1.00 70.88 95 GLY A C 1
ATOM 759 O O . GLY A 1 95 ? -12.212 23.127 3.252 1.00 70.88 95 GLY A O 1
ATOM 760 N N . GLY A 1 96 ? -14.293 23.949 2.903 1.00 57.84 96 GLY A N 1
ATOM 761 C CA . GLY A 1 96 ? -14.492 23.475 1.527 1.00 57.84 96 GLY A CA 1
ATOM 762 C C . GLY A 1 96 ? -13.196 23.364 0.716 1.00 57.84 96 GLY A C 1
ATOM 763 O O . GLY A 1 96 ? -12.486 24.348 0.541 1.00 57.84 96 GLY A O 1
ATOM 764 N N . ALA A 1 97 ? -12.904 22.140 0.277 1.00 52.81 97 ALA A N 1
ATOM 765 C CA . ALA A 1 97 ? -11.694 21.769 -0.435 1.00 52.81 97 ALA A CA 1
ATOM 766 C C . ALA A 1 97 ? -11.490 22.619 -1.700 1.00 52.81 97 ALA A C 1
ATOM 768 O O . ALA A 1 97 ? -12.308 22.578 -2.620 1.00 52.81 97 ALA A O 1
ATOM 769 N N . GLU A 1 98 ? -10.376 23.348 -1.759 1.00 43.25 98 GLU A N 1
ATOM 770 C CA . GLU A 1 98 ? -9.753 23.712 -3.031 1.00 43.25 98 GLU A CA 1
ATOM 771 C C . GLU A 1 98 ? -9.292 22.412 -3.715 1.00 43.25 98 GLU A C 1
ATOM 773 O O . GLU A 1 98 ? -8.601 21.610 -3.078 1.00 43.25 98 GLU A O 1
ATOM 778 N N . PRO A 1 99 ? -9.681 22.149 -4.975 1.00 48.19 99 PRO A N 1
ATOM 779 C CA . PRO A 1 99 ? -9.121 21.036 -5.723 1.00 48.19 99 PRO A CA 1
ATOM 780 C C . PRO A 1 99 ? -7.657 21.365 -6.031 1.00 48.19 99 PRO A C 1
ATOM 782 O O . PRO A 1 99 ? -7.375 22.356 -6.703 1.00 48.19 99 PRO A O 1
ATOM 785 N N . GLN A 1 100 ? -6.730 20.555 -5.516 1.00 50.62 100 GLN A N 1
ATOM 786 C CA . GLN A 1 100 ? -5.332 20.593 -5.946 1.00 50.62 100 GLN A CA 1
ATOM 787 C C . GLN A 1 100 ? -5.293 20.176 -7.420 1.00 50.62 100 GLN A C 1
ATOM 789 O O . GLN A 1 100 ? -5.718 19.072 -7.768 1.00 50.62 100 GLN A O 1
ATOM 794 N N . ALA A 1 101 ? -4.911 21.138 -8.259 1.00 38.12 101 ALA A N 1
ATOM 795 C CA . ALA A 1 101 ? -4.707 21.010 -9.696 1.00 38.12 101 ALA A CA 1
ATOM 796 C C . ALA A 1 101 ? -3.340 20.399 -10.011 1.00 38.12 101 ALA A C 1
ATOM 798 O O . ALA A 1 101 ? -2.407 20.628 -9.206 1.00 38.12 101 ALA A O 1
#

pLDDT: mean 82.32, std 20.16, range [38.12, 98.06]